Protein AF-A0A926U9G2-F1 (afdb_monomer_lite)

Secondary structure (DSSP, 8-state):
-------------------PPP---------PPPS-HHHHHHHHHHHHGGG----HHHHHHHHTS-GGGEEEEEEETTEEEEEETTTEEEEEEGGGSHHHHHHHHHHHHH--SHHHHHHHHHHHHHHHHHS---HHHHHHHHHHHHHHHHHHHHHTS-----

Foldseek 3Di:
DYDDDDDDDDDDDDDDDDDDDDPDDDDPDPPDDDPDPVVLLQCLCVQLVVQQDDDLVQVCVLVVHDSVQFPDWDDDRQWIWTAGPPPGIDIGGSVSGVSSLVSLLCCLQPDLDLVSLVSSVVSVVSVCVVDPDDPVSVVVSVVSSVVSNVVNVVVPPPPPDD

Sequence (162 aa):
MGQVCYGLGHFIIRGGLPHYFPMQTRTQIAPELPPNRLRLAMHLTQVLQPQLCLSLAQVAQFLGIPEHLICRIEHWPHQLFVHRQDRGGQFVSYRKFAAWVEACALSIRGCADLGVLDWLGQVIREECQRFHYSETVVDYWRQLWRQQHYQLRLALQPRTRP

pLDDT: mean 74.08, std 24.75, range [25.11, 97.75]

Radius of gyration: 22.92 Å; chains: 1; bounding box: 95×38×50 Å

Structure (mmCIF, N/CA/C/O backbone):
data_AF-A0A926U9G2-F1
#
_entry.id   AF-A0A926U9G2-F1
#
loop_
_atom_site.group_PDB
_atom_site.id
_atom_site.type_symbol
_atom_site.label_atom_id
_atom_site.label_alt_id
_atom_site.label_comp_id
_atom_site.label_asym_id
_atom_site.label_entity_id
_atom_site.label_seq_id
_atom_site.pdbx_PDB_ins_code
_atom_site.Cartn_x
_atom_site.Cartn_y
_atom_site.Cartn_z
_atom_site.occupancy
_atom_site.B_iso_or_equiv
_atom_site.auth_seq_id
_atom_site.auth_comp_id
_atom_site.auth_asym_id
_atom_site.auth_atom_id
_atom_site.pdbx_PDB_model_num
ATOM 1 N N . MET A 1 1 ? -65.123 -1.973 19.822 1.00 31.83 1 MET A N 1
ATOM 2 C CA . MET A 1 1 ? -64.836 -3.420 19.944 1.00 31.83 1 MET A CA 1
ATOM 3 C C . MET A 1 1 ? -63.974 -3.795 18.746 1.00 31.83 1 MET A C 1
ATOM 5 O O . MET A 1 1 ? -64.404 -3.484 17.652 1.00 31.83 1 MET A O 1
ATOM 9 N N . GLY A 1 2 ? -62.767 -4.344 18.812 1.00 29.78 2 GLY A N 1
ATOM 10 C CA . GLY A 1 2 ? -61.875 -4.772 19.888 1.00 29.78 2 GLY A CA 1
ATOM 11 C C . GLY A 1 2 ? -60.600 -5.366 19.247 1.00 29.78 2 GLY A C 1
ATOM 12 O O . GLY A 1 2 ? -60.669 -5.786 18.101 1.00 29.78 2 GLY A O 1
ATOM 13 N N . GLN A 1 3 ? -59.488 -5.326 20.000 1.00 25.11 3 GLN A N 1
ATOM 14 C CA . GLN A 1 3 ? -58.318 -6.243 20.058 1.00 25.11 3 GLN A CA 1
ATOM 15 C C . GLN A 1 3 ? -57.636 -6.728 18.749 1.00 25.11 3 GLN A C 1
ATOM 17 O O . GLN A 1 3 ? -58.288 -7.199 17.835 1.00 25.11 3 GLN A O 1
ATOM 22 N N . VAL A 1 4 ? -56.318 -6.600 18.521 1.00 26.47 4 VAL A N 1
ATOM 23 C CA . VAL A 1 4 ? -55.098 -6.992 19.279 1.00 26.47 4 VAL A CA 1
ATOM 24 C C . VAL A 1 4 ? -54.789 -8.511 19.247 1.00 26.47 4 VAL A C 1
ATOM 26 O O . VAL A 1 4 ? -55.350 -9.274 20.021 1.00 26.47 4 VAL A O 1
ATOM 29 N N . CYS A 1 5 ? -53.767 -8.842 18.434 1.00 26.31 5 CYS A N 1
ATOM 30 C CA . CYS A 1 5 ? -52.624 -9.762 18.649 1.00 26.31 5 CYS A CA 1
ATOM 31 C C . CYS A 1 5 ? -52.571 -11.252 18.210 1.00 26.31 5 CYS A C 1
ATOM 33 O O . CYS A 1 5 ? -53.528 -12.010 18.305 1.00 26.31 5 CYS A O 1
ATOM 35 N N . TYR A 1 6 ? -51.297 -11.604 17.910 1.00 28.52 6 TYR A N 1
ATOM 36 C CA . TYR A 1 6 ? -50.565 -12.894 17.845 1.00 28.52 6 TYR A CA 1
ATOM 37 C C . TYR A 1 6 ? -50.727 -13.743 16.562 1.00 28.52 6 TYR A C 1
ATOM 39 O O . TYR A 1 6 ? -51.824 -13.873 16.049 1.00 28.52 6 TYR A O 1
ATOM 47 N N . GLY A 1 7 ? -49.704 -14.376 15.966 1.00 26.97 7 GLY A N 1
ATOM 48 C CA . GLY A 1 7 ? -48.275 -14.509 16.266 1.00 26.97 7 GLY A CA 1
ATOM 49 C C . GLY A 1 7 ? -47.587 -15.521 15.313 1.00 26.97 7 GLY A C 1
ATOM 50 O O . GLY A 1 7 ? -48.260 -16.306 14.659 1.00 26.97 7 GLY A O 1
ATOM 51 N N . LEU A 1 8 ? -46.247 -15.453 15.269 1.00 35.72 8 LEU A N 1
ATOM 52 C CA . LEU A 1 8 ? -45.235 -16.509 15.030 1.00 35.72 8 LEU A CA 1
ATOM 53 C C . LEU A 1 8 ? -45.414 -17.547 13.896 1.00 35.72 8 LEU A C 1
ATOM 55 O O . LEU A 1 8 ? -46.262 -18.429 13.949 1.00 35.72 8 LEU A O 1
ATOM 59 N N . GLY A 1 9 ? -44.435 -17.575 12.983 1.00 27.11 9 GLY A N 1
ATOM 60 C CA . GLY A 1 9 ? -44.165 -18.717 12.106 1.00 27.11 9 GLY A CA 1
ATOM 61 C C . GLY A 1 9 ? -42.766 -18.651 11.488 1.00 27.11 9 GLY A C 1
ATOM 62 O O . GLY A 1 9 ? -42.516 -17.842 10.603 1.00 27.11 9 GLY A O 1
ATOM 63 N N . HIS A 1 10 ? -41.859 -19.491 11.993 1.00 28.16 10 HIS A N 1
ATOM 64 C CA . HIS A 1 10 ? -40.517 -19.792 11.482 1.00 28.16 10 HIS A CA 1
ATOM 65 C C . HIS A 1 10 ? -40.396 -19.814 9.945 1.00 28.16 10 HIS A C 1
ATOM 67 O O . HIS A 1 10 ? -41.189 -20.476 9.280 1.00 28.16 10 HIS A O 1
ATOM 73 N N . PHE A 1 11 ? -39.287 -19.290 9.410 1.00 26.36 11 PHE A N 1
ATOM 74 C CA . PHE A 1 11 ? -38.691 -19.836 8.186 1.00 26.36 11 PHE A CA 1
ATOM 75 C C . PHE A 1 11 ? -37.227 -20.207 8.436 1.00 26.36 11 PHE A C 1
ATOM 77 O O . PHE A 1 11 ? -36.373 -19.367 8.708 1.00 26.36 11 PHE A O 1
ATOM 84 N N . ILE A 1 12 ? -36.986 -21.516 8.394 1.00 31.75 12 ILE A N 1
ATOM 85 C CA . ILE A 1 12 ? -35.689 -22.179 8.501 1.00 31.75 12 ILE A CA 1
ATOM 86 C C . ILE A 1 12 ? -34.962 -22.064 7.155 1.00 31.75 12 ILE A C 1
ATOM 88 O O . ILE A 1 12 ? -35.553 -22.255 6.094 1.00 31.75 12 ILE A O 1
ATOM 92 N N . ILE A 1 13 ? -33.658 -21.789 7.219 1.00 37.06 13 ILE A N 1
ATOM 93 C CA . ILE A 1 13 ? -32.724 -21.748 6.089 1.00 37.06 13 ILE A CA 1
ATOM 94 C C . ILE A 1 13 ? -32.557 -23.148 5.483 1.00 37.06 13 ILE A C 1
ATOM 96 O O . ILE A 1 13 ? -32.133 -24.074 6.174 1.00 37.06 13 ILE A O 1
ATOM 100 N N . ARG A 1 14 ? -32.761 -23.282 4.166 1.00 28.72 14 ARG A N 1
ATOM 101 C CA . ARG A 1 14 ? -32.116 -24.321 3.347 1.00 28.72 14 ARG A CA 1
ATOM 102 C C . ARG A 1 14 ? -31.749 -23.786 1.959 1.00 28.72 14 ARG A C 1
ATOM 104 O O . ARG A 1 14 ? -32.621 -23.507 1.153 1.00 28.72 14 ARG A O 1
ATOM 111 N N . GLY A 1 15 ? -30.440 -23.729 1.708 1.00 30.45 15 GLY A N 1
ATOM 112 C CA . GLY A 1 15 ? -29.823 -24.088 0.427 1.00 30.45 15 GLY A CA 1
ATOM 113 C C . GLY A 1 15 ? -30.084 -23.184 -0.779 1.00 30.45 15 GLY A C 1
ATOM 114 O O . GLY A 1 15 ? -30.929 -23.490 -1.608 1.00 30.45 15 GLY A O 1
ATOM 115 N N . GLY A 1 16 ? -29.250 -22.159 -0.948 1.00 27.17 16 GLY A N 1
ATOM 116 C CA . GLY A 1 16 ? -29.075 -21.452 -2.217 1.00 27.17 16 GLY A CA 1
ATOM 117 C C . GLY A 1 16 ? -27.688 -20.823 -2.255 1.00 27.17 16 GLY A C 1
ATOM 118 O O . GLY A 1 16 ? -27.455 -19.807 -1.610 1.00 27.17 16 GLY A O 1
ATOM 119 N N . LEU A 1 17 ? -26.753 -21.493 -2.928 1.00 30.64 17 LEU A N 1
ATOM 120 C CA . LEU A 1 17 ? -25.358 -21.090 -3.124 1.00 30.64 17 LEU A CA 1
ATOM 121 C C . LEU A 1 17 ? -25.241 -19.613 -3.555 1.00 30.64 17 LEU A C 1
ATOM 123 O O . LEU A 1 17 ? -25.936 -19.217 -4.492 1.00 30.64 17 LEU A O 1
ATOM 127 N N . PRO A 1 18 ? -24.331 -18.802 -2.983 1.00 34.94 18 PRO A N 1
ATOM 128 C CA . PRO A 1 18 ? -23.907 -17.594 -3.669 1.00 34.94 18 PRO A CA 1
ATOM 129 C C . PRO A 1 18 ? -23.158 -18.031 -4.931 1.00 34.94 18 PRO A C 1
ATOM 131 O O . PRO A 1 18 ? -22.213 -18.818 -4.862 1.00 34.94 18 PRO A O 1
ATOM 134 N N . HIS A 1 19 ? -23.632 -17.562 -6.084 1.00 31.14 19 HIS A N 1
ATOM 135 C CA . HIS A 1 19 ? -23.020 -17.780 -7.387 1.00 31.14 19 HIS A CA 1
ATOM 136 C C . HIS A 1 19 ? -21.502 -17.564 -7.315 1.00 31.14 19 HIS A C 1
ATOM 138 O O . HIS A 1 19 ? -21.017 -16.436 -7.232 1.00 31.14 19 HIS A O 1
ATOM 144 N N . TYR A 1 20 ? -20.759 -18.670 -7.358 1.00 29.53 20 TYR A N 1
ATOM 145 C CA . TYR A 1 20 ? -19.348 -18.669 -7.700 1.00 29.53 20 TYR A CA 1
ATOM 146 C C . TYR A 1 20 ? -19.235 -18.087 -9.109 1.00 29.53 20 TYR A C 1
ATOM 148 O O . TYR A 1 20 ? -19.766 -1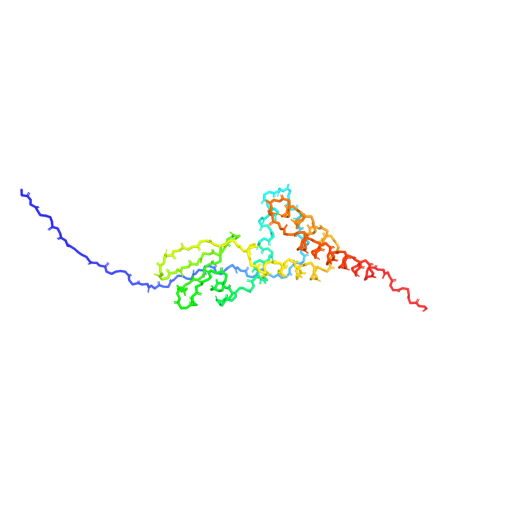8.651 -10.069 1.00 29.53 20 TYR A O 1
ATOM 156 N N . PHE A 1 21 ? -18.565 -16.943 -9.226 1.00 33.19 21 PHE A N 1
ATOM 157 C CA . PHE A 1 21 ? -18.076 -16.454 -10.508 1.00 33.19 21 PHE A CA 1
ATOM 158 C C . PHE A 1 21 ? -17.287 -17.587 -11.184 1.00 33.19 21 PHE A C 1
ATOM 160 O O . PHE A 1 21 ? -16.407 -18.168 -10.538 1.00 33.19 21 PHE A O 1
ATOM 167 N N . PRO A 1 22 ? -17.576 -17.939 -12.448 1.00 29.55 22 PRO A N 1
ATOM 168 C CA . PRO A 1 22 ? -16.795 -18.950 -13.134 1.00 29.55 22 PRO A CA 1
ATOM 169 C C . PRO A 1 22 ? -15.355 -18.450 -13.277 1.00 29.55 22 PRO A C 1
ATOM 171 O O . PRO A 1 22 ? -15.114 -17.363 -13.806 1.00 29.55 22 PRO A O 1
ATOM 174 N N . MET A 1 23 ? -14.399 -19.257 -12.803 1.00 34.03 23 MET A N 1
ATOM 175 C CA . MET A 1 23 ? -12.992 -19.116 -13.160 1.00 34.03 23 MET A CA 1
ATOM 176 C C . MET A 1 23 ? -12.880 -19.211 -14.681 1.00 34.03 23 MET A C 1
ATOM 178 O O . MET A 1 23 ? -12.979 -20.293 -15.257 1.00 34.03 23 MET A O 1
ATOM 182 N N . GLN A 1 24 ? -12.706 -18.063 -15.332 1.00 36.25 24 GLN A N 1
ATOM 183 C CA . GLN A 1 24 ? -12.372 -18.016 -16.742 1.00 36.25 24 GLN A CA 1
ATOM 184 C C . GLN A 1 24 ? -10.903 -18.396 -16.911 1.00 36.25 24 GLN A C 1
ATOM 186 O O . GLN A 1 24 ? -9.992 -17.848 -16.290 1.00 36.25 24 GLN A O 1
ATOM 191 N N . THR A 1 25 ? -10.725 -19.401 -17.754 1.00 34.25 25 THR A N 1
ATOM 192 C CA . THR A 1 25 ? -9.480 -19.900 -18.313 1.00 34.25 25 THR A CA 1
ATOM 193 C C . THR A 1 25 ? -8.543 -18.784 -18.759 1.00 34.25 25 THR A C 1
ATOM 195 O O . THR A 1 25 ? -8.939 -17.828 -19.416 1.00 34.25 25 THR A O 1
ATOM 198 N N . ARG A 1 26 ? -7.266 -18.992 -18.430 1.00 39.38 26 ARG A N 1
ATOM 199 C CA . ARG A 1 26 ? -6.066 -18.299 -18.901 1.00 39.38 26 ARG A CA 1
ATOM 200 C C . ARG A 1 26 ? -6.161 -17.920 -20.387 1.00 39.38 26 ARG A C 1
ATOM 202 O O . ARG A 1 26 ? -5.839 -18.715 -21.263 1.00 39.38 26 ARG A O 1
ATOM 209 N N . THR A 1 27 ? -6.526 -16.675 -20.657 1.00 31.55 27 THR A N 1
ATOM 210 C CA . THR A 1 27 ? -6.232 -15.987 -21.915 1.00 31.55 27 THR A CA 1
ATOM 211 C C . THR A 1 27 ? -5.523 -14.697 -21.531 1.00 31.55 27 THR A C 1
ATOM 213 O O . THR A 1 27 ? -6.089 -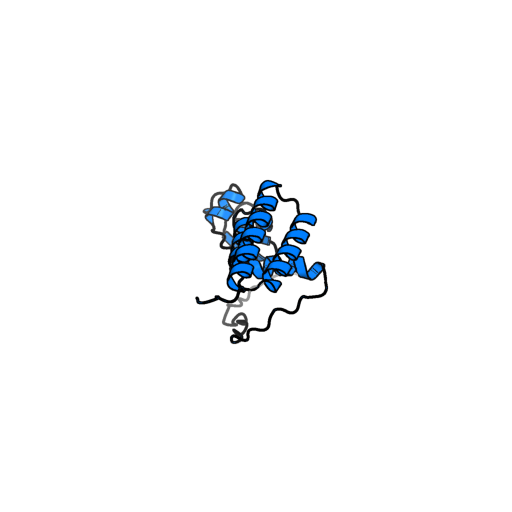13.848 -20.849 1.00 31.55 27 THR A O 1
ATOM 216 N N . GLN A 1 28 ? -4.240 -14.596 -21.888 1.00 39.66 28 GLN A N 1
ATOM 217 C CA . GLN A 1 28 ? -3.465 -13.365 -21.764 1.00 39.66 28 GLN A CA 1
ATOM 218 C C . GLN A 1 28 ? -4.027 -12.354 -22.765 1.00 39.66 28 GLN A C 1
ATOM 220 O O . GLN A 1 28 ? -3.591 -12.287 -23.907 1.00 39.66 28 GLN A O 1
ATOM 225 N N . ILE A 1 29 ? -5.035 -11.605 -22.338 1.00 35.53 29 ILE A N 1
ATOM 226 C CA . ILE A 1 29 ? -5.440 -10.365 -22.986 1.00 35.53 29 ILE A CA 1
ATOM 227 C C . ILE A 1 29 ? -4.787 -9.276 -22.143 1.00 35.53 29 ILE A C 1
ATOM 229 O O . ILE A 1 29 ? -5.085 -9.158 -20.952 1.00 35.53 29 ILE A O 1
ATOM 233 N N . ALA A 1 30 ? -3.830 -8.548 -22.721 1.00 37.47 30 ALA A N 1
ATOM 234 C CA . ALA A 1 30 ? -3.303 -7.344 -22.090 1.00 37.47 30 ALA A CA 1
ATOM 235 C C . ALA A 1 30 ? -4.501 -6.447 -21.732 1.00 37.47 30 ALA A C 1
ATOM 237 O O . ALA A 1 30 ? -5.369 -6.262 -22.588 1.00 37.47 30 ALA A O 1
ATOM 238 N N . PRO A 1 31 ? -4.621 -5.956 -20.487 1.00 43.72 31 PRO A N 1
ATOM 239 C CA . PRO A 1 31 ? -5.800 -5.203 -20.092 1.00 43.72 31 PRO A CA 1
ATOM 240 C C . PRO A 1 31 ? -5.880 -3.940 -20.950 1.00 43.72 31 PRO A C 1
ATOM 242 O O . PRO A 1 31 ? -5.009 -3.075 -20.861 1.00 43.72 31 PRO A O 1
ATOM 245 N N . GLU A 1 32 ? -6.902 -3.839 -21.804 1.00 45.62 32 GLU A N 1
ATOM 246 C CA . GLU A 1 32 ? -7.181 -2.591 -22.508 1.00 45.62 32 GLU A CA 1
ATOM 247 C C . GLU A 1 32 ? -7.386 -1.479 -21.474 1.00 45.62 32 GLU A C 1
ATOM 249 O O . GLU A 1 32 ? -8.220 -1.589 -20.569 1.00 45.62 32 GLU A O 1
ATOM 254 N N . LEU A 1 33 ? -6.590 -0.415 -21.596 1.00 50.22 33 LEU A N 1
ATOM 255 C CA . LEU A 1 33 ? -6.614 0.743 -20.709 1.00 50.22 33 LEU A CA 1
ATOM 256 C C . LEU A 1 33 ? -8.012 1.390 -20.738 1.00 50.22 33 LEU A C 1
ATOM 258 O O . LEU A 1 33 ? -8.428 1.890 -21.786 1.00 50.22 33 LEU A O 1
ATOM 262 N N . PRO A 1 34 ? -8.762 1.446 -19.623 1.00 46.47 34 PRO A N 1
ATOM 263 C CA . PRO A 1 34 ? -10.083 2.053 -19.649 1.00 46.47 34 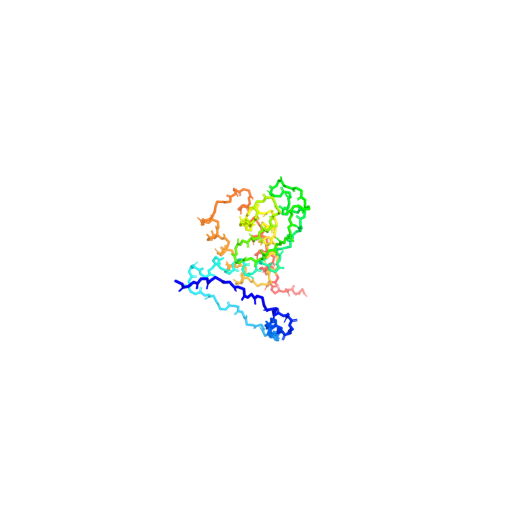PRO A CA 1
ATOM 264 C C . PRO A 1 34 ? -9.990 3.594 -19.698 1.00 46.47 34 PRO A C 1
ATOM 266 O O . PRO A 1 34 ? -9.231 4.191 -18.934 1.00 46.47 34 PRO A O 1
ATOM 269 N N . PRO A 1 35 ? -10.831 4.274 -20.501 1.00 40.28 35 PRO A N 1
ATOM 270 C CA . PRO A 1 35 ? -10.687 5.701 -20.822 1.00 40.28 35 PRO A CA 1
ATOM 271 C C . PRO A 1 35 ? -11.128 6.691 -19.722 1.00 40.28 35 PRO A C 1
ATOM 273 O O . PRO A 1 35 ? -11.151 7.894 -19.964 1.00 40.28 35 PRO A O 1
ATOM 276 N N . ASN A 1 36 ? -11.504 6.239 -18.516 1.00 45.03 36 ASN A N 1
ATOM 277 C CA . ASN A 1 36 ? -12.169 7.089 -17.515 1.00 45.03 36 ASN A CA 1
ATOM 278 C C . ASN A 1 36 ? -11.433 7.168 -16.165 1.00 45.03 36 ASN A C 1
ATOM 280 O O . ASN A 1 36 ? -11.234 6.159 -15.493 1.00 45.03 36 ASN A O 1
ATOM 284 N N . ARG A 1 37 ? -11.158 8.398 -15.701 1.00 46.88 37 ARG A N 1
ATOM 285 C CA . ARG A 1 37 ? -10.456 8.720 -14.436 1.00 46.88 37 ARG A CA 1
ATOM 286 C C . ARG A 1 37 ? -11.118 8.152 -13.168 1.00 46.88 37 ARG A C 1
ATOM 288 O O . ARG A 1 37 ? -10.435 7.800 -12.214 1.00 46.88 37 ARG A O 1
ATOM 295 N N . LEU A 1 38 ? -12.447 7.994 -13.152 1.00 42.56 38 LEU A N 1
ATOM 296 C CA . LEU A 1 38 ? -13.168 7.347 -12.039 1.00 42.56 38 LEU A CA 1
ATOM 297 C C . LEU A 1 38 ? -12.946 5.821 -11.987 1.00 42.56 38 LEU A C 1
ATOM 299 O O . LEU A 1 38 ? -13.012 5.235 -10.908 1.00 42.56 38 LEU A O 1
ATOM 303 N N . ARG A 1 39 ? -12.621 5.181 -13.121 1.00 51.16 39 ARG A N 1
ATOM 304 C CA . ARG A 1 39 ? -12.325 3.739 -13.197 1.00 51.16 39 ARG A CA 1
ATOM 305 C C . ARG A 1 39 ? -10.915 3.381 -12.718 1.00 51.16 39 ARG A C 1
ATOM 307 O O . ARG A 1 39 ? -10.704 2.227 -12.351 1.00 51.16 39 ARG A O 1
ATOM 314 N N . LEU A 1 40 ? -9.977 4.332 -12.686 1.00 50.62 40 LEU A N 1
ATOM 315 C CA . LEU A 1 40 ? -8.578 4.085 -12.304 1.00 50.62 40 LEU A CA 1
ATOM 316 C C . LEU A 1 40 ? -8.419 3.896 -10.784 1.00 50.62 40 LEU A C 1
ATOM 318 O O . LEU A 1 40 ? -7.797 2.930 -10.345 1.00 50.62 40 LEU A O 1
ATOM 322 N N . ALA A 1 41 ? -9.099 4.713 -9.972 1.00 49.09 41 ALA A N 1
ATOM 323 C CA . ALA A 1 41 ? -9.164 4.514 -8.517 1.00 49.09 41 ALA A CA 1
ATOM 324 C C . ALA A 1 41 ? -9.918 3.224 -8.123 1.00 49.09 41 ALA A C 1
ATOM 326 O O . ALA A 1 41 ? -9.562 2.579 -7.137 1.00 49.09 41 ALA A O 1
ATOM 327 N N . MET A 1 42 ? -10.937 2.822 -8.903 1.00 51.59 42 MET A N 1
ATOM 328 C CA . MET A 1 42 ? -11.596 1.511 -8.766 1.00 51.59 42 MET A CA 1
ATOM 329 C C . MET A 1 42 ? -10.637 0.356 -9.072 1.00 51.59 42 MET A C 1
ATOM 331 O O . MET A 1 42 ? -10.608 -0.620 -8.320 1.00 51.59 42 MET A O 1
ATOM 335 N N . HIS A 1 43 ? -9.806 0.492 -10.112 1.00 59.84 43 HIS A N 1
ATOM 336 C CA . HIS A 1 43 ? -8.844 -0.533 -10.509 1.00 59.84 43 HIS A CA 1
ATOM 337 C C . HIS A 1 43 ? -7.781 -0.795 -9.450 1.00 59.84 43 HIS A C 1
ATOM 339 O O . HIS A 1 43 ? -7.516 -1.957 -9.191 1.00 59.84 43 HIS A O 1
ATOM 345 N N . LEU A 1 44 ? -7.219 0.220 -8.782 1.00 62.97 44 LEU A N 1
ATOM 346 C CA . LEU A 1 44 ? -6.213 -0.028 -7.737 1.00 62.97 44 LEU A CA 1
ATOM 347 C C . LEU A 1 44 ? -6.747 -0.938 -6.647 1.00 62.97 44 LEU A C 1
ATOM 349 O O . LEU A 1 44 ? -6.153 -1.960 -6.348 1.00 62.97 44 LEU A O 1
ATOM 353 N N . THR A 1 45 ? -7.906 -0.630 -6.083 1.00 59.56 45 THR A N 1
ATOM 354 C CA . THR A 1 45 ? -8.470 -1.500 -5.052 1.00 59.56 45 THR A CA 1
ATOM 355 C C . THR A 1 45 ? -8.858 -2.867 -5.580 1.00 59.56 45 THR A C 1
ATOM 357 O O . THR A 1 45 ? -8.693 -3.829 -4.853 1.00 59.56 45 THR A O 1
ATOM 360 N N . GLN A 1 46 ? -9.321 -2.987 -6.821 1.00 61.75 46 GLN A N 1
ATOM 361 C CA . GLN A 1 46 ? -9.719 -4.276 -7.388 1.00 61.75 46 GLN A CA 1
ATOM 362 C C . GLN A 1 46 ? -8.510 -5.149 -7.776 1.00 61.75 46 GLN A C 1
ATOM 364 O O . GLN A 1 46 ? -8.560 -6.367 -7.646 1.00 61.75 46 GLN A O 1
ATOM 369 N N . VAL A 1 47 ? -7.402 -4.523 -8.182 1.00 59.94 47 VAL A N 1
ATOM 370 C CA . VAL A 1 47 ? -6.109 -5.159 -8.482 1.00 59.94 47 VAL A CA 1
ATOM 371 C C . VAL A 1 47 ? -5.351 -5.511 -7.199 1.00 59.94 47 VAL A C 1
ATOM 373 O O . VAL A 1 47 ? -4.704 -6.553 -7.133 1.00 59.94 47 VAL A O 1
ATOM 376 N N . LEU A 1 48 ? -5.449 -4.668 -6.168 1.00 66.06 48 LEU A N 1
ATOM 377 C CA . LEU A 1 48 ? -4.733 -4.833 -4.902 1.00 66.06 48 LEU A CA 1
ATOM 378 C C . LEU A 1 48 ? -5.498 -5.650 -3.861 1.00 66.06 48 LEU A C 1
ATOM 380 O O . LEU A 1 48 ? -4.863 -6.242 -2.996 1.00 66.06 48 LEU A O 1
ATOM 384 N N . GLN A 1 49 ? -6.832 -5.717 -3.921 1.00 64.81 49 GLN A N 1
ATOM 385 C CA . GLN A 1 49 ? -7.650 -6.482 -2.968 1.00 64.81 49 GLN A CA 1
ATOM 386 C C . GLN A 1 49 ? -7.208 -7.943 -2.813 1.00 64.81 49 GLN A C 1
ATOM 388 O O . GLN A 1 49 ? -7.108 -8.383 -1.670 1.00 64.81 49 GLN A O 1
ATOM 393 N N . PRO A 1 50 ? -6.877 -8.687 -3.888 1.00 59.38 50 PRO A N 1
ATOM 394 C CA . PRO A 1 50 ? -6.361 -10.049 -3.756 1.00 59.38 50 PRO A CA 1
ATOM 395 C C . PRO A 1 50 ? -5.036 -10.136 -2.988 1.00 59.38 50 PRO A C 1
ATOM 397 O O . PRO A 1 50 ? -4.719 -11.180 -2.431 1.00 59.38 50 PRO A O 1
ATOM 400 N N . GLN A 1 51 ? -4.252 -9.056 -2.972 1.00 59.75 51 GLN A N 1
ATOM 401 C CA . GLN A 1 51 ? -2.947 -8.985 -2.307 1.00 59.75 51 GLN A CA 1
ATOM 402 C C . GLN A 1 51 ? -3.051 -8.414 -0.885 1.00 59.75 51 GLN A C 1
ATOM 404 O O . GLN A 1 51 ? -2.078 -8.433 -0.131 1.00 59.75 51 GLN A O 1
ATOM 409 N N . LEU A 1 52 ? -4.220 -7.895 -0.503 1.00 71.00 52 LEU A N 1
ATOM 410 C CA . LEU A 1 52 ? -4.423 -7.215 0.764 1.00 71.00 52 LEU A CA 1
ATOM 411 C C . LEU A 1 52 ? -4.798 -8.212 1.867 1.00 71.00 52 LEU A C 1
ATOM 413 O O . LEU A 1 52 ? -5.952 -8.326 2.280 1.00 71.00 52 LEU A O 1
ATOM 417 N N . CYS A 1 53 ? -3.796 -8.935 2.358 1.00 70.44 53 CYS A N 1
ATOM 418 C CA . CYS A 1 53 ? -3.942 -9.850 3.485 1.00 70.44 53 CYS A CA 1
ATOM 419 C C . CYS A 1 53 ? -3.949 -9.068 4.806 1.00 70.44 53 CYS A C 1
ATOM 421 O O . CYS A 1 53 ? -2.893 -8.814 5.383 1.00 70.44 53 CYS A O 1
ATOM 423 N N . LEU A 1 54 ? -5.135 -8.672 5.278 1.00 84.19 54 LEU A N 1
ATOM 424 C CA . LEU A 1 54 ? -5.311 -8.081 6.607 1.00 84.19 54 LEU A CA 1
ATOM 425 C C . LEU A 1 54 ? -5.698 -9.157 7.622 1.00 84.19 54 LEU A C 1
ATOM 427 O O . LEU A 1 54 ? -6.730 -9.810 7.479 1.00 84.19 54 LEU A O 1
ATOM 431 N N . SER A 1 55 ? -4.881 -9.330 8.660 1.00 88.69 55 SER A N 1
ATOM 432 C CA . SER A 1 55 ? -5.205 -10.213 9.780 1.00 88.69 55 SER A CA 1
ATOM 433 C C . SER A 1 55 ? -6.155 -9.539 10.773 1.00 88.69 55 SER A C 1
ATOM 435 O O . SER A 1 55 ? -6.214 -8.310 10.876 1.00 88.69 55 SER A O 1
ATOM 437 N N . LEU A 1 56 ? -6.871 -10.352 11.558 1.00 90.88 56 LEU A N 1
ATOM 438 C CA . LEU A 1 56 ? -7.717 -9.867 12.654 1.00 90.88 56 LEU A CA 1
ATOM 439 C C . LEU A 1 56 ? -6.923 -8.973 13.619 1.00 90.88 56 LEU A C 1
ATOM 441 O O . LEU A 1 56 ? -7.370 -7.875 13.944 1.00 90.88 56 LEU A O 1
ATOM 445 N N . ALA A 1 57 ? -5.714 -9.406 13.984 1.00 92.62 57 ALA A N 1
ATOM 446 C CA . ALA A 1 57 ? -4.792 -8.667 14.839 1.00 92.62 57 ALA A CA 1
ATOM 447 C C . ALA A 1 57 ? -4.434 -7.286 14.266 1.00 92.62 57 ALA A C 1
ATOM 449 O O . ALA A 1 57 ? -4.471 -6.292 14.985 1.00 92.62 57 ALA A O 1
ATOM 450 N N . GLN A 1 58 ? -4.151 -7.191 12.960 1.00 92.12 58 GLN A N 1
ATOM 451 C CA . GLN A 1 58 ? -3.851 -5.909 12.308 1.00 92.12 58 GLN A CA 1
ATOM 452 C C . GLN A 1 58 ? -5.049 -4.955 12.342 1.00 92.12 58 GLN A C 1
ATOM 454 O O . GLN A 1 58 ? -4.879 -3.755 12.563 1.00 92.12 58 GLN A O 1
ATOM 459 N N . VAL A 1 59 ? -6.262 -5.474 12.145 1.00 93.25 59 VAL A N 1
ATOM 460 C CA . VAL A 1 59 ? -7.491 -4.674 12.231 1.00 93.25 59 VAL A CA 1
ATOM 461 C C . VAL A 1 59 ? -7.755 -4.225 13.669 1.00 93.25 59 VAL A C 1
ATOM 463 O O . VAL A 1 59 ? -8.055 -3.054 13.890 1.00 93.25 59 VAL A O 1
ATOM 466 N N . ALA A 1 60 ? -7.589 -5.112 14.650 1.00 94.31 60 ALA A N 1
ATOM 467 C CA . ALA A 1 60 ? -7.771 -4.805 16.067 1.00 94.31 60 ALA A CA 1
ATOM 468 C C . ALA A 1 60 ? -6.757 -3.766 16.568 1.00 94.31 60 ALA A C 1
ATOM 470 O O . ALA A 1 60 ? -7.143 -2.771 17.184 1.00 94.31 60 ALA A O 1
ATOM 471 N N . GLN A 1 61 ? -5.480 -3.935 16.208 1.00 94.88 61 GLN A N 1
ATOM 472 C CA . GLN A 1 61 ? -4.412 -2.978 16.493 1.00 94.88 61 GLN A CA 1
ATOM 473 C C . GLN A 1 61 ? -4.711 -1.612 15.872 1.00 94.88 61 GLN A C 1
ATOM 475 O O . GLN A 1 61 ? -4.598 -0.595 16.551 1.00 94.88 61 GLN A O 1
ATOM 480 N N . PHE A 1 62 ? -5.125 -1.579 14.601 1.00 92.88 62 PHE A N 1
ATOM 481 C CA . PHE A 1 62 ? -5.488 -0.334 13.925 1.00 92.88 62 PHE A CA 1
ATOM 482 C C . PHE A 1 62 ? -6.658 0.383 14.617 1.00 92.88 62 PHE A C 1
ATOM 484 O O . PHE A 1 62 ? -6.661 1.607 14.738 1.00 92.88 62 PHE A O 1
ATOM 491 N N . LEU A 1 63 ? -7.657 -0.374 15.075 1.00 92.50 63 LEU A N 1
ATOM 492 C CA . LEU A 1 63 ? -8.827 0.161 15.768 1.00 92.50 63 LEU A CA 1
ATOM 493 C C . LEU A 1 63 ? -8.569 0.501 17.244 1.00 92.50 63 LEU A C 1
ATOM 495 O O . LEU A 1 63 ? -9.416 1.151 17.857 1.00 92.50 63 LEU A O 1
ATOM 499 N N . GLY A 1 64 ? -7.434 0.080 17.809 1.00 94.94 64 GLY A N 1
ATOM 500 C CA . GLY A 1 64 ? -7.119 0.253 19.226 1.00 94.94 64 GLY A CA 1
ATOM 501 C C . GLY A 1 64 ? -8.059 -0.532 20.144 1.00 94.94 64 GLY A C 1
ATOM 502 O O . GLY A 1 64 ? -8.417 -0.039 21.212 1.00 94.94 64 GLY A O 1
ATOM 503 N N . ILE A 1 65 ? -8.502 -1.719 19.715 1.00 95.00 65 ILE A N 1
ATOM 504 C CA . ILE A 1 65 ? -9.441 -2.566 20.465 1.00 95.00 65 ILE A CA 1
ATOM 505 C C . ILE A 1 65 ? -8.911 -3.996 20.630 1.00 95.00 65 ILE A C 1
ATOM 507 O O . ILE A 1 65 ? -8.128 -4.452 19.798 1.00 95.00 65 ILE A O 1
ATOM 511 N N . PRO A 1 66 ? -9.359 -4.737 21.658 1.00 96.00 66 PRO A N 1
ATOM 512 C CA . PRO A 1 66 ? -9.127 -6.176 21.746 1.00 96.00 66 PRO A CA 1
ATOM 513 C C . PRO A 1 66 ? -9.752 -6.954 20.577 1.00 96.00 66 PRO A C 1
ATOM 515 O O . PRO A 1 66 ? -10.878 -6.669 20.171 1.00 96.00 66 PRO A O 1
ATOM 518 N N . GLU A 1 67 ? -9.064 -7.995 20.096 1.00 96.44 67 GLU A N 1
ATOM 519 C CA . GLU A 1 67 ? -9.526 -8.828 18.969 1.00 96.44 67 GLU A CA 1
ATOM 520 C C . GLU A 1 67 ? -10.905 -9.458 19.202 1.00 96.44 67 GLU A C 1
ATOM 522 O O . GLU A 1 67 ? -11.718 -9.509 18.283 1.00 96.44 67 GLU A O 1
ATOM 527 N N . HIS A 1 68 ? -11.208 -9.876 20.436 1.00 95.56 68 HIS A N 1
ATOM 528 C CA . HIS A 1 68 ? -12.484 -10.517 20.776 1.00 95.56 68 HIS A CA 1
ATOM 529 C C . HIS A 1 68 ? -13.706 -9.600 20.599 1.00 95.56 68 HIS A C 1
ATOM 531 O O . HIS A 1 68 ? -14.830 -10.094 20.546 1.00 95.56 68 HIS A O 1
ATOM 537 N N . LEU A 1 69 ? -13.509 -8.278 20.501 1.00 96.31 69 LEU A N 1
ATOM 538 C CA . LEU A 1 69 ? -14.595 -7.336 20.224 1.00 96.31 69 LEU A CA 1
ATOM 539 C C . LEU A 1 69 ? -14.971 -7.285 18.741 1.00 96.31 69 LEU A C 1
ATOM 541 O O . LEU A 1 69 ? -16.009 -6.713 18.414 1.00 96.31 69 LEU A O 1
ATOM 545 N N . ILE A 1 70 ? -14.167 -7.864 17.845 1.00 96.50 70 ILE A N 1
ATOM 546 C CA . ILE A 1 70 ? -14.463 -7.937 16.414 1.00 96.50 70 ILE A CA 1
ATOM 547 C C . ILE A 1 70 ? -15.272 -9.209 16.142 1.00 96.50 70 ILE A C 1
ATOM 549 O O . ILE A 1 70 ? -14.754 -10.320 16.196 1.00 96.50 70 ILE A O 1
ATOM 553 N N . CYS A 1 71 ? -16.551 -9.049 15.801 1.00 95.06 71 CYS A N 1
ATOM 554 C CA . CYS A 1 71 ? -17.436 -10.167 15.464 1.00 95.06 71 CYS A CA 1
ATOM 555 C C . CYS A 1 71 ? -17.170 -10.715 14.062 1.00 95.06 71 CYS A C 1
ATOM 557 O O . CYS A 1 71 ? -17.296 -11.911 13.811 1.00 95.06 71 CYS A O 1
ATOM 559 N N . ARG A 1 72 ? -16.934 -9.804 13.114 1.00 93.19 72 ARG A N 1
ATOM 560 C CA . ARG A 1 72 ? -16.898 -10.090 11.678 1.00 93.19 72 ARG A CA 1
ATOM 561 C C . ARG A 1 72 ? -16.234 -8.944 10.935 1.00 93.19 72 ARG A C 1
ATOM 563 O O . ARG A 1 72 ? -16.413 -7.781 11.289 1.00 93.19 72 ARG A O 1
ATOM 570 N N . ILE A 1 73 ? -15.524 -9.283 9.868 1.00 92.31 73 ILE A N 1
ATOM 571 C CA . ILE A 1 73 ? -14.947 -8.330 8.925 1.00 92.31 73 ILE A CA 1
ATOM 572 C C . ILE A 1 73 ? -15.520 -8.639 7.544 1.00 92.31 73 ILE A C 1
ATOM 574 O O . ILE A 1 73 ? -15.559 -9.793 7.124 1.00 92.31 73 ILE A O 1
ATOM 578 N N . GLU A 1 74 ? -15.965 -7.607 6.840 1.00 90.56 74 GLU A N 1
ATOM 579 C CA . GLU A 1 74 ? -16.366 -7.691 5.440 1.00 90.56 74 GLU A CA 1
ATOM 580 C C . GLU A 1 74 ? -15.462 -6.825 4.577 1.00 90.56 74 GLU A C 1
ATOM 582 O O . GLU A 1 74 ? -15.153 -5.679 4.914 1.00 90.56 74 GLU A O 1
ATOM 587 N N . HIS A 1 75 ? -15.105 -7.359 3.416 1.00 86.94 75 HIS A N 1
ATOM 588 C CA . HIS A 1 75 ? -14.318 -6.650 2.424 1.00 86.94 75 HIS A CA 1
ATOM 589 C C . HIS A 1 75 ? -15.247 -5.942 1.445 1.00 86.94 75 HIS A C 1
ATOM 591 O O . HIS A 1 75 ? -15.912 -6.575 0.629 1.00 86.94 75 HIS A O 1
ATOM 597 N N . TRP A 1 76 ? -15.278 -4.616 1.525 1.00 87.19 76 TRP A N 1
ATOM 598 C CA . TRP A 1 76 ? -16.031 -3.761 0.614 1.00 87.19 76 TRP A CA 1
ATOM 599 C C . TRP A 1 76 ? -15.082 -3.104 -0.396 1.00 87.19 76 TRP A C 1
ATOM 601 O O . TRP A 1 76 ? -13.862 -3.072 -0.179 1.00 87.19 76 TRP A O 1
ATOM 611 N N . PRO A 1 77 ? -15.598 -2.557 -1.510 1.00 79.44 77 PRO A N 1
ATOM 612 C CA . PRO A 1 77 ? -14.801 -1.719 -2.398 1.00 79.44 77 PRO A CA 1
ATOM 613 C C . PRO A 1 77 ? -14.198 -0.551 -1.609 1.00 79.44 77 PRO A C 1
ATOM 615 O O . PRO A 1 77 ? -14.923 0.237 -1.011 1.00 79.44 77 PRO A O 1
ATOM 618 N N . HIS A 1 78 ? -12.868 -0.448 -1.595 1.00 81.25 78 HIS A N 1
ATOM 619 C CA . HIS A 1 78 ? -12.088 0.603 -0.916 1.00 81.25 78 HIS A CA 1
ATOM 620 C C . HIS A 1 78 ? -12.049 0.620 0.618 1.00 81.25 78 HIS A C 1
ATOM 622 O O . HIS A 1 78 ? -11.236 1.359 1.184 1.00 81.25 78 HIS A O 1
ATOM 628 N N . GLN A 1 79 ? -12.858 -0.187 1.295 1.00 89.06 79 GLN A N 1
ATOM 629 C CA . GLN A 1 79 ? -12.973 -0.155 2.750 1.00 89.06 79 GLN A CA 1
ATOM 630 C C . GLN A 1 79 ? -13.273 -1.535 3.338 1.00 89.06 79 GLN A C 1
ATOM 632 O O . GLN A 1 79 ? -13.851 -2.397 2.686 1.00 89.06 79 GLN A O 1
ATOM 637 N N . LEU A 1 80 ? -12.887 -1.728 4.592 1.00 91.25 80 LEU A N 1
ATOM 638 C CA . LEU A 1 80 ? -13.377 -2.791 5.452 1.00 91.25 80 LEU A CA 1
ATOM 639 C C . LEU A 1 80 ? -14.622 -2.320 6.184 1.00 91.25 80 LEU A C 1
ATOM 641 O O . LEU A 1 80 ? -14.664 -1.186 6.664 1.00 91.25 80 LEU A O 1
ATOM 645 N N . PHE A 1 81 ? -15.592 -3.211 6.333 1.00 93.50 81 PHE A N 1
ATOM 646 C CA . PHE A 1 81 ? -16.656 -3.046 7.308 1.00 93.50 81 PHE A CA 1
ATOM 647 C C . PHE A 1 81 ? -16.421 -4.009 8.470 1.00 93.50 81 PHE A C 1
ATOM 649 O O . PHE A 1 81 ? -16.415 -5.226 8.297 1.00 93.50 81 PHE A O 1
ATOM 656 N N . VAL A 1 82 ? -16.163 -3.451 9.649 1.00 94.81 82 VAL A N 1
ATOM 657 C CA . VAL A 1 82 ? -15.827 -4.187 10.866 1.00 94.81 82 VAL A CA 1
ATOM 658 C C . VAL A 1 82 ? -17.031 -4.164 11.792 1.00 94.81 82 VAL A C 1
ATOM 660 O O . VAL A 1 82 ? -17.434 -3.106 12.271 1.00 94.81 82 VAL A O 1
ATOM 663 N N . HIS A 1 83 ? -17.603 -5.333 12.055 1.00 95.56 83 HIS A N 1
ATOM 664 C CA . HIS A 1 83 ? -18.659 -5.504 13.045 1.00 95.56 83 HIS A CA 1
ATOM 665 C C . HIS A 1 83 ? -18.036 -5.644 14.422 1.00 95.56 83 HIS A C 1
ATOM 667 O O . HIS A 1 83 ? -17.230 -6.550 14.645 1.00 95.56 83 HIS A O 1
ATOM 673 N N . ARG A 1 84 ? -18.430 -4.771 15.344 1.00 94.88 84 ARG A N 1
ATOM 674 C CA . ARG A 1 84 ? -17.933 -4.744 16.715 1.00 94.88 84 ARG A CA 1
ATOM 675 C C . ARG A 1 84 ? -19.047 -5.026 17.716 1.00 94.88 84 ARG A C 1
ATOM 677 O O . ARG A 1 84 ? -20.166 -4.541 17.551 1.00 94.88 84 ARG A O 1
ATOM 684 N N . GLN A 1 85 ? -18.715 -5.745 18.786 1.00 94.50 85 GLN A N 1
ATOM 685 C CA . GLN A 1 85 ? -19.644 -6.031 19.888 1.00 94.50 85 GLN A CA 1
ATOM 686 C C . GLN A 1 85 ? -20.013 -4.775 20.684 1.00 94.50 85 GLN A C 1
ATOM 688 O O . GLN A 1 85 ? -21.135 -4.648 21.158 1.00 94.50 85 GLN A O 1
ATOM 693 N N . ASP A 1 86 ? -19.071 -3.842 20.825 1.00 92.94 86 ASP A N 1
ATOM 694 C CA . ASP A 1 86 ? -19.192 -2.698 21.729 1.00 92.94 86 ASP A CA 1
ATOM 695 C C . ASP A 1 86 ? -19.885 -1.479 21.102 1.00 92.94 86 ASP A C 1
ATOM 697 O O . ASP A 1 86 ? -20.458 -0.657 21.815 1.00 92.94 86 ASP A O 1
ATOM 701 N N . ARG A 1 87 ? -19.805 -1.324 19.774 1.00 89.88 87 ARG A N 1
ATOM 702 C CA . ARG A 1 87 ? -20.268 -0.115 19.061 1.00 89.88 87 ARG A CA 1
ATOM 703 C C . ARG A 1 87 ? -20.989 -0.386 17.739 1.00 89.88 87 ARG A C 1
ATOM 705 O O . ARG A 1 87 ? -21.312 0.560 17.025 1.00 89.88 87 ARG A O 1
ATOM 712 N N . GLY A 1 88 ? -21.244 -1.648 17.396 1.00 92.06 88 GLY A N 1
ATOM 713 C CA . GLY A 1 88 ? -21.840 -2.023 16.114 1.00 92.06 88 GLY A CA 1
ATOM 714 C C . GLY A 1 88 ? -20.845 -1.947 14.950 1.00 92.06 88 GLY A C 1
ATOM 715 O O . GLY A 1 88 ? -19.669 -2.269 15.100 1.00 92.06 88 GLY A O 1
ATOM 716 N N . GLY A 1 89 ? -21.317 -1.576 13.760 1.00 92.88 89 GLY A N 1
ATOM 717 C CA . GLY A 1 89 ? -20.513 -1.582 12.534 1.00 92.88 89 GLY A CA 1
ATOM 718 C C . GLY A 1 89 ? -19.659 -0.326 12.332 1.00 92.88 89 GLY A C 1
ATOM 719 O O . GLY A 1 89 ? -20.125 0.792 12.541 1.00 92.88 89 GLY A O 1
ATOM 720 N N . GLN A 1 90 ? -18.426 -0.496 11.853 1.00 94.06 90 GLN A N 1
ATOM 721 C CA . GLN A 1 90 ? -17.496 0.591 11.544 1.00 94.06 90 GLN A CA 1
ATOM 722 C C . GLN A 1 90 ? -16.843 0.404 10.170 1.00 94.06 90 GLN A C 1
ATOM 724 O O . GLN A 1 90 ? -16.313 -0.662 9.868 1.00 94.06 90 GLN A O 1
ATOM 729 N N . PHE A 1 91 ? -16.800 1.467 9.361 1.00 93.81 91 PHE A N 1
ATOM 730 C CA . PHE A 1 91 ? -16.045 1.480 8.106 1.00 93.81 91 PHE A CA 1
ATOM 731 C C . PHE A 1 91 ? -14.605 1.960 8.305 1.00 93.81 91 PHE A C 1
ATOM 733 O O . PHE A 1 91 ? -14.351 2.967 8.972 1.00 93.81 91 PHE A O 1
ATOM 740 N N . VAL A 1 92 ? -13.657 1.261 7.681 1.00 91.69 92 VAL A N 1
ATOM 741 C CA . VAL A 1 92 ? -12.230 1.592 7.702 1.00 91.69 92 VAL A CA 1
ATOM 742 C C . VAL A 1 92 ? -11.666 1.560 6.286 1.00 91.69 92 VAL A C 1
ATOM 744 O O . VAL A 1 92 ? -11.709 0.537 5.619 1.00 91.69 92 VAL A O 1
ATOM 747 N N . SER A 1 93 ? -11.090 2.667 5.819 1.00 89.62 93 SER A N 1
ATOM 748 C CA . SER A 1 93 ? -10.415 2.715 4.513 1.00 89.62 93 SER A CA 1
ATOM 749 C C . SER A 1 93 ? -9.166 1.827 4.496 1.00 89.62 93 SER A C 1
ATOM 751 O O . SER A 1 93 ? -8.333 1.938 5.399 1.00 89.62 93 SER A O 1
ATOM 753 N N . TYR A 1 94 ? -8.978 1.026 3.436 1.00 88.38 94 TYR A N 1
ATOM 754 C CA . TYR A 1 94 ? -7.770 0.198 3.273 1.00 88.38 94 TYR A CA 1
ATOM 755 C C . TYR A 1 94 ? -6.479 1.020 3.301 1.00 88.38 94 TYR A C 1
ATOM 757 O O . TYR A 1 94 ? -5.463 0.562 3.812 1.00 88.38 94 TYR A O 1
ATOM 765 N N . ARG A 1 95 ? -6.541 2.271 2.830 1.00 88.38 95 ARG A N 1
ATOM 766 C CA . ARG A 1 95 ? -5.401 3.200 2.743 1.00 88.38 95 ARG A CA 1
ATOM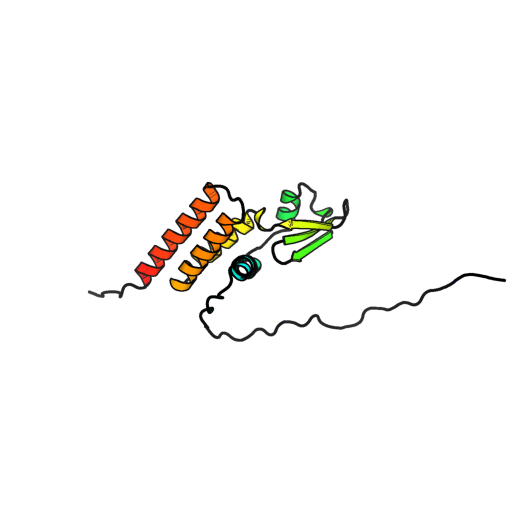 767 C C . ARG A 1 95 ? -4.743 3.498 4.087 1.00 88.38 95 ARG A C 1
ATOM 769 O O . ARG A 1 95 ? -3.627 3.999 4.119 1.00 88.38 95 ARG A O 1
ATOM 776 N N . LYS A 1 96 ? -5.444 3.232 5.191 1.00 89.06 96 LYS A N 1
ATOM 777 C CA . LYS A 1 96 ? -4.928 3.458 6.542 1.00 89.06 96 LYS A CA 1
ATOM 778 C C . LYS A 1 96 ? -4.040 2.320 7.051 1.00 89.06 96 LYS A C 1
ATOM 780 O O . LYS A 1 96 ? -3.415 2.472 8.095 1.00 89.06 96 LYS A O 1
ATOM 785 N N . PHE A 1 97 ? -3.986 1.194 6.343 1.00 89.06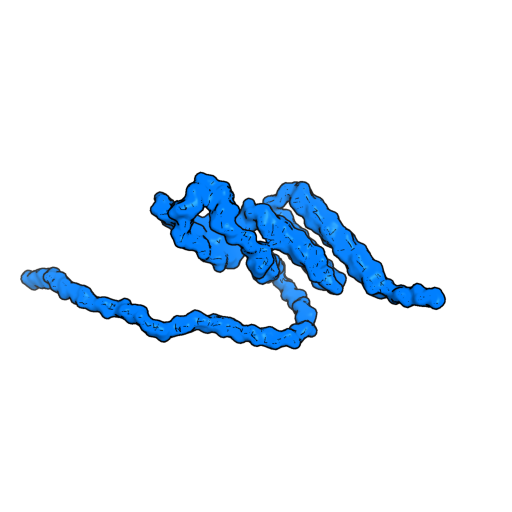 97 PHE A N 1
ATOM 786 C CA . PHE A 1 97 ? -3.185 0.043 6.738 1.00 89.06 97 PHE A CA 1
ATOM 787 C C . PHE A 1 97 ? -1.836 0.037 6.027 1.00 89.06 97 PHE A C 1
ATOM 789 O O . PHE A 1 97 ? -1.762 0.267 4.823 1.00 89.06 97 PHE A O 1
ATOM 796 N N . ALA A 1 98 ? -0.777 -0.352 6.740 1.00 89.19 98 ALA A N 1
ATOM 797 C CA . ALA A 1 98 ? 0.532 -0.594 6.130 1.00 89.19 98 ALA A CA 1
ATOM 798 C C . ALA A 1 98 ? 0.464 -1.654 5.010 1.00 89.19 98 ALA A C 1
ATOM 800 O O . ALA A 1 98 ? 1.151 -1.534 4.001 1.00 89.19 98 ALA A O 1
ATOM 801 N N . ALA A 1 99 ? -0.439 -2.635 5.130 1.00 88.19 99 ALA A N 1
ATOM 802 C CA . ALA A 1 99 ? -0.673 -3.644 4.096 1.00 88.19 99 ALA A CA 1
ATOM 803 C C . ALA A 1 99 ? -1.104 -3.048 2.742 1.00 88.19 99 ALA A C 1
ATOM 805 O O . ALA A 1 99 ? -0.825 -3.639 1.706 1.00 88.19 99 ALA A O 1
ATOM 806 N N . TRP A 1 100 ? -1.746 -1.873 2.724 1.00 89.44 100 TRP A N 1
ATOM 807 C CA . TRP A 1 100 ? -2.052 -1.165 1.476 1.00 89.44 100 TRP A CA 1
ATOM 808 C C . TRP A 1 100 ? -0.783 -0.674 0.779 1.00 89.44 100 TRP A C 1
ATOM 810 O O . TRP A 1 100 ? -0.635 -0.831 -0.432 1.00 89.44 100 TRP A O 1
ATOM 820 N N . VAL A 1 101 ? 0.157 -0.131 1.558 1.00 90.56 101 VAL A N 1
ATOM 821 C CA . VAL A 1 101 ? 1.457 0.318 1.050 1.00 90.56 101 VAL A CA 1
ATOM 822 C C . VAL A 1 101 ? 2.242 -0.841 0.450 1.00 90.56 101 VAL A C 1
ATOM 824 O O . VAL A 1 101 ? 2.765 -0.720 -0.662 1.00 90.56 101 VAL A O 1
ATOM 827 N N . GLU A 1 102 ? 2.248 -1.976 1.146 1.00 89.81 102 GLU A N 1
ATOM 828 C CA . GLU A 1 102 ? 2.916 -3.189 0.684 1.00 89.81 102 GLU A CA 1
ATOM 829 C C . GLU A 1 102 ? 2.229 -3.829 -0.526 1.00 89.81 102 GLU A C 1
ATOM 831 O O . GLU A 1 102 ? 2.916 -4.266 -1.444 1.00 89.81 102 GLU A O 1
ATOM 836 N N . ALA A 1 103 ? 0.897 -3.824 -0.610 1.00 87.75 103 ALA A N 1
ATOM 837 C CA . ALA A 1 103 ? 0.191 -4.335 -1.787 1.00 87.75 103 ALA A CA 1
ATOM 838 C C . ALA A 1 103 ? 0.561 -3.545 -3.059 1.00 87.75 103 ALA A C 1
ATOM 840 O O . ALA A 1 103 ? 0.854 -4.139 -4.100 1.00 87.75 103 ALA A O 1
ATOM 841 N N . CYS A 1 104 ? 0.628 -2.209 -2.976 1.00 89.81 104 CYS A N 1
ATOM 842 C CA . CYS A 1 104 ? 1.136 -1.377 -4.073 1.00 89.81 104 CYS A CA 1
ATOM 843 C C . CYS A 1 104 ? 2.573 -1.768 -4.456 1.00 89.81 104 CYS A C 1
ATOM 845 O O . CYS A 1 104 ? 2.884 -1.926 -5.637 1.00 89.81 104 CYS A O 1
ATOM 847 N N . ALA A 1 105 ? 3.449 -1.951 -3.463 1.00 91.56 105 ALA A N 1
ATOM 848 C CA . ALA A 1 105 ? 4.842 -2.333 -3.679 1.00 91.56 105 ALA A CA 1
ATOM 849 C C . ALA A 1 105 ? 4.977 -3.704 -4.362 1.00 91.56 105 ALA A C 1
ATOM 851 O O . ALA A 1 105 ? 5.750 -3.846 -5.312 1.00 91.56 105 ALA A O 1
ATOM 852 N N . LEU A 1 106 ? 4.206 -4.697 -3.913 1.00 89.38 106 LEU A N 1
ATOM 853 C CA . LEU A 1 106 ? 4.161 -6.036 -4.498 1.00 89.38 106 LEU A CA 1
ATOM 854 C C . LEU A 1 106 ? 3.664 -6.004 -5.941 1.00 89.38 106 LEU A C 1
ATOM 856 O O . LEU A 1 106 ? 4.270 -6.634 -6.803 1.00 89.38 106 LEU A O 1
ATOM 860 N N . SER A 1 107 ? 2.631 -5.213 -6.227 1.00 87.44 107 SER A N 1
ATOM 861 C CA . SER A 1 107 ? 2.128 -5.050 -7.593 1.00 87.44 107 SER A CA 1
ATOM 862 C C . SER A 1 107 ? 3.163 -4.427 -8.522 1.00 87.44 107 SER A C 1
ATOM 864 O O . SER A 1 107 ? 3.333 -4.906 -9.639 1.00 87.44 107 SER A O 1
ATOM 866 N N . ILE A 1 108 ? 3.910 -3.419 -8.056 1.00 91.06 108 ILE A N 1
ATOM 867 C CA . ILE A 1 108 ? 5.013 -2.831 -8.828 1.00 91.06 108 ILE A CA 1
ATOM 868 C C . ILE A 1 108 ? 6.077 -3.890 -9.124 1.00 91.06 108 ILE A C 1
ATOM 870 O O . ILE A 1 108 ? 6.432 -4.095 -10.281 1.00 91.06 108 ILE A O 1
ATOM 874 N N . ARG A 1 109 ? 6.572 -4.591 -8.097 1.00 90.44 109 ARG A N 1
ATOM 875 C CA . ARG A 1 109 ? 7.638 -5.600 -8.250 1.00 90.44 109 ARG A CA 1
ATOM 876 C C . ARG A 1 109 ? 7.198 -6.809 -9.082 1.00 90.44 109 ARG A C 1
ATOM 878 O O . ARG A 1 109 ? 8.024 -7.428 -9.743 1.00 90.44 109 ARG A O 1
ATOM 885 N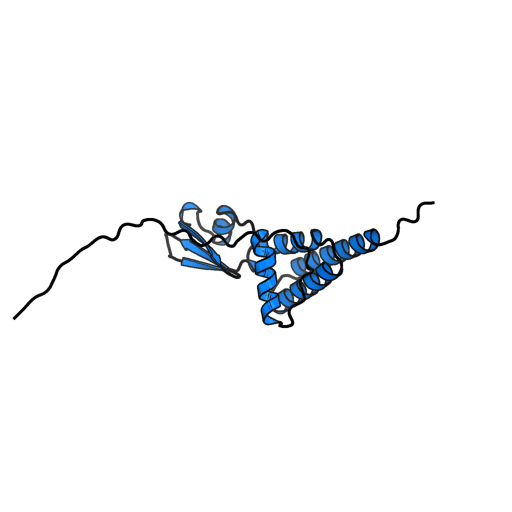 N . GLY A 1 110 ? 5.912 -7.149 -9.037 1.00 86.62 110 GLY A N 1
ATOM 886 C CA . GLY A 1 110 ? 5.323 -8.270 -9.768 1.00 86.62 110 GLY A CA 1
ATOM 887 C C . GLY A 1 110 ? 5.044 -7.986 -11.245 1.00 86.62 110 GLY A C 1
ATOM 888 O O . GLY A 1 110 ? 4.715 -8.914 -11.982 1.00 86.62 110 GLY A O 1
ATOM 889 N N . CYS A 1 111 ? 5.166 -6.735 -11.700 1.00 87.81 111 CYS A N 1
ATOM 890 C CA . CYS A 1 111 ? 4.947 -6.388 -13.101 1.00 87.81 111 CYS A CA 1
ATOM 891 C C . CYS A 1 111 ? 6.028 -7.008 -13.998 1.00 87.81 111 CYS A C 1
ATOM 893 O O . CYS A 1 111 ? 7.216 -6.745 -13.825 1.00 87.81 111 CYS A O 1
ATOM 895 N N . ALA A 1 112 ? 5.603 -7.797 -14.986 1.00 87.62 112 ALA A N 1
ATOM 896 C CA . ALA A 1 112 ? 6.479 -8.449 -15.965 1.00 87.62 112 ALA A CA 1
ATOM 897 C C . ALA A 1 112 ? 6.488 -7.754 -17.341 1.00 87.62 112 ALA A C 1
ATOM 899 O O . ALA A 1 112 ? 7.203 -8.182 -18.242 1.00 87.62 112 ALA A O 1
ATOM 900 N N . ASP A 1 113 ? 5.690 -6.699 -17.505 1.00 89.31 113 ASP A N 1
ATOM 901 C CA . ASP A 1 113 ? 5.521 -5.954 -18.749 1.00 89.31 113 ASP A CA 1
ATOM 902 C C . ASP A 1 113 ? 5.694 -4.452 -18.492 1.00 89.31 113 ASP A C 1
ATOM 904 O O . ASP A 1 113 ? 5.211 -3.930 -17.483 1.00 89.31 113 ASP A O 1
ATOM 908 N N . LEU A 1 114 ? 6.398 -3.762 -19.397 1.00 90.06 114 LEU A N 1
ATOM 909 C CA . LEU A 1 114 ? 6.662 -2.326 -19.265 1.00 90.06 114 LEU A CA 1
ATOM 910 C C . LEU A 1 114 ? 5.388 -1.492 -19.415 1.00 90.06 114 LEU A C 1
ATOM 912 O O . LEU A 1 114 ? 5.200 -0.555 -18.646 1.00 90.06 114 LEU A O 1
ATOM 916 N N . GLY A 1 115 ? 4.494 -1.848 -20.341 1.00 88.19 115 GLY A N 1
ATOM 917 C CA . GLY A 1 115 ? 3.233 -1.130 -20.533 1.00 88.19 115 GLY A CA 1
ATOM 918 C C . GLY A 1 115 ? 2.327 -1.228 -19.304 1.00 88.19 115 GLY A C 1
ATOM 919 O O . GLY A 1 115 ? 1.769 -0.225 -18.857 1.00 88.19 115 GLY A O 1
ATOM 920 N N . VAL A 1 116 ? 2.239 -2.415 -18.698 1.00 85.88 116 VAL A N 1
ATOM 921 C CA . VAL A 1 116 ? 1.511 -2.628 -17.435 1.00 85.88 116 VAL A CA 1
ATOM 922 C C . VAL A 1 116 ? 2.153 -1.849 -16.285 1.00 85.88 116 VAL A C 1
ATOM 924 O O . VAL A 1 116 ? 1.437 -1.252 -15.479 1.00 85.88 116 VAL A O 1
ATOM 927 N N . LEU A 1 117 ? 3.487 -1.812 -16.204 1.00 90.12 117 LEU A N 1
ATOM 928 C CA . LEU A 1 117 ? 4.198 -1.053 -15.174 1.00 90.12 117 LEU A CA 1
ATOM 929 C C . LEU A 1 117 ? 3.988 0.464 -15.320 1.00 90.12 117 LEU A C 1
ATOM 931 O O . LEU A 1 117 ? 3.784 1.154 -14.317 1.00 90.12 117 LEU A O 1
ATOM 935 N N . ASP A 1 118 ? 4.016 0.990 -16.543 1.00 91.62 118 ASP A N 1
ATOM 936 C CA . ASP A 1 118 ? 3.756 2.404 -16.834 1.00 91.62 118 ASP A CA 1
ATOM 937 C C . ASP A 1 118 ? 2.323 2.784 -16.449 1.00 91.62 118 ASP A C 1
ATOM 939 O O . ASP A 1 118 ? 2.105 3.774 -15.741 1.00 91.62 118 ASP A O 1
ATOM 943 N N . TRP A 1 119 ? 1.352 1.948 -16.831 1.00 87.94 119 TRP A N 1
ATOM 944 C CA . TRP A 1 119 ? -0.043 2.104 -16.428 1.00 87.94 119 TRP A CA 1
ATOM 945 C C . TRP A 1 119 ? -0.202 2.105 -14.906 1.00 87.94 119 TRP A C 1
ATOM 947 O O . TRP A 1 119 ? -0.821 3.014 -14.348 1.00 87.94 119 TRP A O 1
ATOM 957 N N . LEU A 1 120 ? 0.401 1.135 -14.211 1.00 88.81 120 LEU A N 1
ATOM 958 C CA . LEU A 1 120 ? 0.356 1.060 -12.752 1.00 88.81 120 LEU A CA 1
ATOM 959 C C . LEU A 1 120 ? 0.975 2.311 -12.110 1.00 88.81 120 LEU A C 1
ATOM 961 O O . LEU A 1 120 ? 0.433 2.850 -11.145 1.00 88.81 120 LEU A O 1
ATOM 965 N N . GLY A 1 121 ? 2.078 2.815 -12.669 1.00 91.88 121 GLY A N 1
ATOM 966 C CA . GLY A 1 121 ? 2.719 4.054 -12.234 1.00 91.88 121 GLY A CA 1
ATOM 967 C C . GLY A 1 121 ? 1.820 5.285 -12.391 1.00 91.88 121 GLY A C 1
ATOM 968 O O . GLY A 1 121 ? 1.773 6.128 -11.490 1.00 91.88 121 GLY A O 1
ATOM 969 N N . GLN A 1 122 ? 1.074 5.391 -13.495 1.00 90.31 122 GLN A N 1
ATOM 970 C CA . GLN A 1 122 ? 0.078 6.451 -13.683 1.00 90.31 122 GLN A CA 1
ATOM 971 C C . GLN A 1 122 ? -1.042 6.343 -12.646 1.00 90.31 122 GLN A C 1
ATOM 973 O O . GLN A 1 122 ? -1.393 7.329 -11.999 1.00 90.31 122 GLN A O 1
ATOM 978 N N . VAL A 1 123 ? -1.568 5.140 -12.456 1.00 85.88 123 VAL A N 1
ATOM 979 C CA . VAL A 1 123 ? -2.667 4.874 -11.534 1.00 85.88 123 VAL A CA 1
ATOM 980 C C . VAL A 1 123 ? -2.280 5.208 -10.082 1.00 85.88 123 VAL A C 1
ATOM 982 O O . VAL A 1 123 ? -3.032 5.892 -9.387 1.00 85.88 123 VAL A O 1
ATOM 985 N N . ILE A 1 124 ? -1.081 4.819 -9.633 1.00 89.12 124 ILE A N 1
ATOM 986 C CA . ILE A 1 124 ? -0.555 5.185 -8.304 1.00 89.12 124 ILE A CA 1
ATOM 987 C C . ILE A 1 124 ? -0.340 6.699 -8.193 1.00 89.12 124 ILE A C 1
ATOM 989 O O . ILE A 1 124 ? -0.633 7.292 -7.157 1.00 89.12 124 ILE A O 1
ATOM 993 N N . ARG A 1 125 ? 0.134 7.361 -9.255 1.00 90.44 125 ARG A N 1
ATOM 994 C CA . ARG A 1 125 ? 0.300 8.821 -9.262 1.00 90.44 125 ARG A CA 1
ATOM 995 C C . ARG A 1 125 ? -1.031 9.541 -9.049 1.00 90.44 125 ARG A C 1
ATOM 997 O O . ARG A 1 125 ? -1.084 10.467 -8.244 1.00 90.44 125 ARG A O 1
ATOM 1004 N N . GLU A 1 126 ? -2.082 9.130 -9.750 1.00 87.75 126 GLU A N 1
ATOM 1005 C CA . GLU A 1 126 ? -3.425 9.704 -9.601 1.00 87.75 126 GLU A CA 1
ATOM 1006 C C . GLU A 1 126 ? -4.001 9.447 -8.200 1.00 87.75 126 GLU A C 1
ATOM 1008 O O . GLU A 1 126 ? -4.583 10.342 -7.585 1.00 87.75 126 GLU A O 1
ATOM 1013 N N . GLU A 1 127 ? -3.782 8.252 -7.650 1.00 87.62 127 GLU A N 1
ATOM 1014 C CA . GLU A 1 127 ? -4.142 7.907 -6.273 1.00 87.62 127 GLU A CA 1
ATOM 1015 C C . GLU A 1 127 ? -3.449 8.835 -5.257 1.00 87.62 127 GLU A C 1
ATOM 1017 O O . GLU A 1 127 ? -4.113 9.375 -4.370 1.00 87.62 127 GLU A O 1
ATOM 1022 N N . CYS A 1 128 ? -2.151 9.109 -5.427 1.00 89.69 128 CYS A N 1
ATOM 1023 C CA . CYS A 1 128 ? -1.400 10.049 -4.587 1.00 89.69 128 CYS A CA 1
ATOM 1024 C C . CYS A 1 128 ? -1.826 11.515 -4.749 1.00 89.69 128 CYS A C 1
ATOM 1026 O O . CYS A 1 128 ? -1.612 12.317 -3.847 1.00 89.69 128 CYS A O 1
ATOM 1028 N N . GLN A 1 129 ? -2.397 11.893 -5.894 1.00 89.12 129 GLN A N 1
ATOM 1029 C CA . GLN A 1 129 ? -2.962 13.233 -6.087 1.00 89.12 129 GLN A CA 1
ATOM 1030 C C . GLN A 1 129 ? -4.311 13.380 -5.384 1.00 89.12 129 GLN A C 1
ATOM 1032 O O . GLN A 1 129 ? -4.665 14.466 -4.930 1.00 89.12 129 GLN A O 1
ATOM 1037 N N . ARG A 1 130 ? -5.081 12.291 -5.317 1.00 86.88 130 ARG A N 1
ATOM 1038 C CA . ARG A 1 130 ? -6.431 12.289 -4.753 1.00 86.88 130 ARG A CA 1
ATOM 1039 C C . ARG A 1 130 ? -6.448 12.106 -3.239 1.00 86.88 130 ARG A C 1
ATOM 1041 O O . ARG A 1 130 ? -7.349 12.623 -2.580 1.00 86.88 130 ARG A O 1
ATOM 1048 N N . PHE A 1 131 ? -5.495 11.359 -2.693 1.00 87.75 131 PHE A N 1
ATOM 1049 C CA . PHE A 1 131 ? -5.422 11.048 -1.270 1.00 87.75 131 PHE A CA 1
ATOM 1050 C C . PHE A 1 131 ? -4.080 11.469 -0.688 1.00 87.75 131 PHE A C 1
ATOM 1052 O O . PHE A 1 131 ? -3.051 11.428 -1.354 1.00 87.75 131 PHE A O 1
ATOM 1059 N N . HIS A 1 132 ? -4.095 11.862 0.582 1.00 87.44 132 HIS A N 1
ATOM 1060 C CA . HIS A 1 132 ? -2.894 12.318 1.260 1.00 87.44 132 HIS A CA 1
ATOM 1061 C C . HIS A 1 132 ? -2.055 11.121 1.724 1.00 87.44 132 HIS A C 1
ATOM 1063 O O . HIS A 1 132 ? -2.469 10.375 2.612 1.00 87.44 132 HIS A O 1
ATOM 1069 N N . TYR A 1 133 ? -0.879 10.957 1.123 1.00 90.38 133 TYR A N 1
ATOM 1070 C CA . TYR A 1 133 ? 0.159 10.019 1.548 1.00 90.38 133 TYR A CA 1
ATOM 1071 C C . TYR A 1 133 ? 1.375 10.806 2.032 1.00 90.38 133 TYR A C 1
ATOM 1073 O O . TYR A 1 133 ? 1.629 11.911 1.551 1.00 90.38 133 TYR A O 1
ATOM 1081 N N . SER A 1 134 ? 2.143 10.241 2.966 1.00 93.00 134 SER A N 1
ATOM 1082 C CA . SER A 1 134 ? 3.412 10.849 3.362 1.00 93.00 134 SER A CA 1
ATOM 1083 C C . SER A 1 134 ? 4.401 10.825 2.198 1.00 93.00 134 SER A C 1
ATOM 1085 O O . SER A 1 134 ? 4.415 9.888 1.395 1.00 93.00 134 SER A O 1
ATOM 1087 N N . GLU A 1 135 ? 5.275 11.829 2.140 1.00 93.75 135 GLU A N 1
ATOM 1088 C CA . GLU A 1 135 ? 6.326 11.913 1.120 1.00 93.75 135 GLU A CA 1
ATOM 1089 C C . GLU A 1 135 ? 7.196 10.648 1.095 1.00 93.75 135 GLU A C 1
ATOM 1091 O O . GLU A 1 135 ? 7.478 10.108 0.030 1.00 93.75 135 GLU A O 1
ATOM 1096 N N . THR A 1 136 ? 7.480 10.078 2.269 1.00 95.69 136 THR A N 1
ATOM 1097 C CA . THR A 1 136 ? 8.216 8.816 2.420 1.00 95.69 136 THR A CA 1
ATOM 1098 C C . THR A 1 136 ? 7.569 7.634 1.692 1.00 95.69 136 THR A C 1
ATOM 1100 O O . THR A 1 136 ? 8.269 6.856 1.047 1.00 95.69 136 THR A O 1
ATOM 1103 N N . VAL A 1 137 ? 6.240 7.493 1.756 1.00 94.25 137 VAL A N 1
ATOM 1104 C CA . VAL A 1 137 ? 5.508 6.416 1.065 1.00 94.25 137 VAL A CA 1
ATOM 1105 C C . VAL A 1 137 ? 5.518 6.648 -0.442 1.00 94.25 137 VAL A C 1
ATOM 1107 O O . VAL A 1 137 ? 5.744 5.718 -1.219 1.00 94.25 137 VAL A O 1
ATOM 1110 N N . VAL A 1 138 ? 5.315 7.896 -0.865 1.00 94.88 138 VAL A N 1
ATOM 1111 C CA . VAL A 1 138 ? 5.325 8.260 -2.284 1.00 94.88 138 VAL A CA 1
ATOM 1112 C C . VAL A 1 138 ? 6.704 8.006 -2.900 1.00 94.88 138 VAL A C 1
ATOM 1114 O O . VAL A 1 138 ? 6.799 7.420 -3.981 1.00 94.88 138 VAL A O 1
ATOM 1117 N N . ASP A 1 139 ? 7.775 8.398 -2.216 1.00 96.44 139 ASP A N 1
ATOM 1118 C CA . ASP A 1 139 ? 9.144 8.191 -2.684 1.00 96.44 139 ASP A CA 1
ATOM 1119 C C . ASP A 1 139 ? 9.545 6.721 -2.698 1.00 96.44 139 ASP A C 1
ATOM 1121 O O . ASP A 1 139 ? 10.181 6.276 -3.660 1.00 96.44 139 ASP A O 1
ATOM 1125 N N . TYR A 1 140 ? 9.093 5.946 -1.708 1.00 96.56 140 TYR A N 1
ATOM 1126 C CA . TYR A 1 140 ? 9.250 4.495 -1.702 1.00 96.56 140 TYR A CA 1
ATOM 1127 C C . TYR A 1 140 ? 8.655 3.860 -2.966 1.00 96.56 140 TYR A C 1
ATOM 1129 O O . TYR A 1 140 ? 9.356 3.159 -3.701 1.00 96.56 140 TYR A O 1
ATOM 1137 N N . TRP A 1 141 ? 7.397 4.163 -3.302 1.00 96.06 141 TRP A N 1
ATOM 1138 C CA . TRP A 1 141 ? 6.774 3.643 -4.523 1.00 96.06 141 TRP A CA 1
ATOM 1139 C C . TRP A 1 141 ? 7.474 4.122 -5.801 1.00 96.06 141 TRP A C 1
ATOM 1141 O O . TRP A 1 141 ? 7.696 3.324 -6.714 1.00 96.06 141 TRP A O 1
ATOM 1151 N N . ARG A 1 142 ? 7.891 5.394 -5.870 1.00 96.56 142 ARG A N 1
ATOM 1152 C CA . ARG A 1 142 ? 8.664 5.926 -7.012 1.00 96.56 142 ARG A CA 1
ATOM 1153 C C . ARG A 1 142 ? 9.994 5.203 -7.194 1.00 96.56 142 ARG A C 1
ATOM 1155 O O . ARG A 1 142 ? 10.449 5.025 -8.324 1.00 96.56 142 ARG A O 1
ATOM 1162 N N . GLN A 1 143 ? 10.668 4.850 -6.104 1.00 97.75 143 GLN A N 1
ATOM 1163 C CA . GLN A 1 143 ? 11.922 4.110 -6.158 1.00 97.75 143 GLN A CA 1
ATOM 1164 C C . GLN A 1 143 ? 11.696 2.692 -6.683 1.00 97.75 143 GLN A C 1
ATOM 1166 O O . GLN A 1 143 ? 12.397 2.282 -7.607 1.00 97.75 143 GLN A O 1
ATOM 1171 N N . LEU A 1 144 ? 10.693 1.982 -6.160 1.00 97.06 144 LEU A N 1
ATOM 1172 C CA . LEU A 1 144 ? 10.347 0.640 -6.631 1.00 97.06 144 LEU A CA 1
ATOM 1173 C C . LEU A 1 144 ? 9.988 0.626 -8.114 1.00 97.06 144 LEU A C 1
ATOM 1175 O O . LEU A 1 144 ? 10.460 -0.232 -8.855 1.00 97.06 144 LEU A O 1
ATOM 1179 N N . TRP A 1 145 ? 9.200 1.604 -8.557 1.00 97.44 145 TRP A N 1
ATOM 1180 C CA . TRP A 1 145 ? 8.819 1.720 -9.959 1.00 97.44 145 TRP A CA 1
ATOM 1181 C C . TRP A 1 145 ? 10.049 1.910 -10.855 1.00 97.44 145 TRP A C 1
ATOM 1183 O O . TRP A 1 145 ? 10.213 1.191 -11.838 1.00 97.44 145 TRP A O 1
ATOM 1193 N N . ARG A 1 146 ? 10.970 2.812 -10.477 1.00 97.56 146 ARG A N 1
ATOM 1194 C CA . ARG A 1 146 ? 12.223 3.045 -11.220 1.00 97.56 146 ARG A CA 1
ATOM 1195 C C . ARG A 1 146 ? 13.087 1.788 -11.289 1.00 97.56 146 ARG A C 1
ATOM 1197 O O . ARG A 1 146 ? 13.629 1.482 -12.350 1.00 97.56 146 ARG A O 1
ATOM 1204 N N . GLN A 1 147 ? 13.206 1.071 -10.173 1.00 97.25 147 GLN A N 1
ATOM 1205 C CA . GLN A 1 147 ? 13.954 -0.182 -10.101 1.00 97.25 147 GLN A CA 1
ATOM 1206 C C . GLN A 1 147 ? 13.356 -1.233 -11.037 1.00 97.25 147 GLN A C 1
ATOM 1208 O O . GLN A 1 147 ? 14.083 -1.785 -11.860 1.00 97.25 147 GLN A O 1
ATOM 1213 N N . GLN A 1 148 ? 12.043 -1.463 -10.971 1.00 96.75 148 GLN A N 1
ATOM 1214 C CA . GLN A 1 148 ? 11.389 -2.456 -11.820 1.00 96.75 148 GLN A CA 1
ATOM 1215 C C . GLN A 1 148 ? 11.486 -2.094 -13.302 1.00 96.75 148 GLN A C 1
ATOM 1217 O O . GLN A 1 148 ? 11.823 -2.940 -14.128 1.00 96.75 148 GLN A O 1
ATOM 1222 N N . HIS A 1 149 ? 11.256 -0.827 -13.642 1.00 96.12 149 HIS A N 1
ATOM 1223 C CA . HIS A 1 149 ? 11.342 -0.347 -15.016 1.00 96.12 149 HIS A CA 1
ATOM 1224 C C . HIS A 1 149 ? 12.747 -0.573 -15.595 1.00 96.12 149 HIS A C 1
ATOM 1226 O O . HIS A 1 149 ? 12.898 -1.030 -16.728 1.00 96.12 149 HIS A O 1
ATOM 1232 N N . TYR A 1 150 ? 13.793 -0.314 -14.803 1.00 95.75 150 TYR A N 1
ATOM 1233 C CA . TYR A 1 150 ? 15.170 -0.615 -15.190 1.00 95.75 150 TYR A CA 1
ATOM 1234 C C . TYR A 1 150 ? 15.396 -2.117 -15.427 1.00 95.75 150 TYR A C 1
ATOM 1236 O O . TYR A 1 150 ? 15.928 -2.487 -16.474 1.00 95.75 150 TYR A O 1
ATOM 1244 N N . GLN A 1 151 ? 14.944 -2.982 -14.511 1.00 94.69 151 GLN A N 1
ATOM 1245 C CA . GLN A 1 151 ? 15.083 -4.440 -14.644 1.00 94.69 151 GLN A CA 1
ATOM 1246 C C . GLN A 1 151 ? 14.398 -4.981 -15.904 1.00 94.69 151 GLN A C 1
ATOM 1248 O O . GLN A 1 151 ? 15.001 -5.740 -16.662 1.00 94.69 151 GLN A O 1
ATOM 1253 N N . LEU A 1 152 ? 13.166 -4.546 -16.173 1.00 93.69 152 LEU A N 1
ATOM 1254 C CA . LEU A 1 152 ? 12.430 -4.964 -17.365 1.00 93.69 152 LEU A CA 1
ATOM 1255 C C . LEU A 1 152 ? 13.111 -4.481 -18.652 1.00 93.69 152 LEU A C 1
ATOM 1257 O O . LEU A 1 152 ? 13.218 -5.245 -19.608 1.00 93.69 152 LEU A O 1
ATOM 1261 N N . ARG A 1 153 ? 13.650 -3.253 -18.680 1.00 93.25 153 ARG A N 1
ATOM 1262 C CA . ARG A 1 153 ? 14.407 -2.770 -19.847 1.00 93.25 153 ARG A CA 1
ATOM 1263 C C . ARG A 1 153 ? 15.673 -3.575 -20.105 1.00 93.25 153 ARG A C 1
ATOM 1265 O O . ARG A 1 153 ? 15.973 -3.820 -21.269 1.00 93.25 153 ARG A O 1
ATOM 1272 N N . LEU A 1 154 ? 16.400 -3.980 -19.064 1.00 91.75 154 LEU A N 1
ATOM 1273 C CA . LEU A 1 154 ? 17.561 -4.860 -19.221 1.00 91.75 154 LEU A CA 1
ATOM 1274 C C . LEU A 1 154 ? 17.156 -6.236 -19.756 1.00 91.75 154 LEU A C 1
ATOM 1276 O O . LEU A 1 154 ? 17.817 -6.759 -20.646 1.00 91.75 154 LEU A O 1
ATOM 1280 N N . ALA A 1 155 ? 16.057 -6.801 -19.254 1.00 88.31 155 ALA A N 1
ATOM 1281 C CA . ALA A 1 155 ? 15.559 -8.103 -19.694 1.00 88.31 155 ALA A CA 1
ATOM 1282 C C . ALA A 1 155 ? 15.129 -8.122 -21.174 1.00 88.31 155 ALA A C 1
ATOM 1284 O O . ALA A 1 155 ? 15.191 -9.169 -21.815 1.00 88.31 155 ALA A O 1
ATOM 1285 N N . LEU A 1 156 ? 14.722 -6.970 -21.716 1.00 85.06 156 LEU A N 1
ATOM 1286 C CA . LEU A 1 156 ? 14.355 -6.799 -23.125 1.00 85.06 156 LEU A CA 1
ATOM 1287 C C . LEU A 1 156 ? 15.556 -6.578 -24.053 1.00 85.06 156 LEU A C 1
ATOM 1289 O O . LEU A 1 156 ? 15.391 -6.632 -25.273 1.00 85.06 156 LEU A O 1
ATOM 1293 N N . GLN A 1 157 ? 16.756 -6.318 -23.521 1.00 80.56 157 GLN A N 1
ATOM 1294 C CA . GLN A 1 157 ? 17.939 -6.208 -24.368 1.00 80.56 157 GLN A CA 1
ATOM 1295 C C . GLN A 1 157 ? 18.282 -7.592 -24.934 1.00 80.56 157 GLN A C 1
ATOM 1297 O O . GLN A 1 157 ? 18.349 -8.568 -24.178 1.00 80.56 157 GLN A O 1
ATOM 1302 N N . PRO A 1 158 ? 18.500 -7.714 -26.256 1.00 66.69 158 PRO A N 1
ATOM 1303 C CA . PRO A 1 158 ? 18.910 -8.979 -26.835 1.00 66.69 158 PRO A CA 1
ATOM 1304 C C . PRO A 1 158 ? 20.217 -9.407 -26.172 1.00 66.69 158 PRO A C 1
ATOM 1306 O O . PRO A 1 158 ? 21.170 -8.631 -26.104 1.00 66.69 158 PRO A O 1
ATOM 1309 N N . ARG A 1 159 ? 20.265 -10.649 -25.673 1.00 61.78 159 ARG A N 1
ATOM 1310 C CA . ARG A 1 159 ? 21.519 -11.252 -25.217 1.00 61.78 159 ARG A CA 1
ATOM 1311 C C . ARG A 1 159 ? 22.433 -11.367 -26.431 1.00 61.78 159 ARG A C 1
ATOM 1313 O O . ARG A 1 159 ? 22.340 -12.342 -27.174 1.00 61.78 159 ARG A O 1
ATOM 1320 N N . THR A 1 160 ? 23.298 -10.384 -26.637 1.00 56.81 160 THR A N 1
ATOM 1321 C CA . THR A 1 160 ? 24.464 -10.525 -27.499 1.00 56.81 160 THR A CA 1
ATOM 1322 C C . THR A 1 160 ? 25.323 -11.625 -26.888 1.00 56.81 160 THR A C 1
ATOM 1324 O O . THR A 1 160 ? 26.014 -11.424 -25.891 1.00 56.81 160 THR A O 1
ATOM 1327 N N . ARG A 1 161 ? 25.186 -12.844 -27.421 1.00 51.97 161 ARG A N 1
ATOM 1328 C CA . ARG A 1 161 ? 26.162 -13.900 -27.161 1.00 51.97 161 ARG A CA 1
ATOM 1329 C C . ARG A 1 161 ? 27.450 -13.511 -27.900 1.00 51.97 161 ARG A C 1
ATOM 1331 O O . ARG A 1 161 ? 27.325 -13.079 -29.048 1.00 51.97 161 ARG A O 1
ATOM 1338 N N . PRO A 1 162 ? 28.620 -13.599 -27.247 1.00 59.03 162 PRO A N 1
ATOM 1339 C CA . PRO A 1 162 ? 29.904 -13.440 -27.919 1.00 59.03 162 PRO A CA 1
ATOM 1340 C C . PRO A 1 162 ? 30.121 -14.530 -28.973 1.00 59.03 162 PRO A C 1
ATOM 1342 O O . PRO A 1 162 ? 29.522 -15.625 -28.827 1.00 59.03 162 PRO A O 1
#